Protein AF-A0A496QY24-F1 (afdb_monomer_lite)

Foldseek 3Di:
DDPLDLVVVLVVLVCVLPDPDDDDPVVVVVVVVVVLVDQLPPDCVQFPADPVRGTDDDGDDDPVADDDDDDDCVPVSCPVSVQQQDDDPRDGPSVSRD

Radius of gyration: 15.89 Å; chains: 1; bounding box: 33×39×33 Å

Sequence (98 aa):
MFSGNPEEIRSVFRRLHKSESLPDFADLNRILDAVNETLSNENPLIRPRDSSKAPGGLLLLNPNITTVLVPDLHARTGYITSLIDLEISGKPVLERLA

pLDDT: mean 87.47, std 8.69, range [43.44, 96.56]

Secondary structure (DSSP, 8-state):
---S-HHHHHHHHHHHHT--SPPPHHHHHHHHHHHHHHHHTS-TTTS-B-TTS-B-S-----TTS--------TT-HHHHHHHHH-EETTEEHHHH--

Structure (mmCIF, N/CA/C/O backbone):
data_AF-A0A496QY24-F1
#
_entry.id   AF-A0A496QY24-F1
#
loop_
_atom_site.group_PDB
_atom_site.id
_atom_site.type_symbol
_atom_site.label_atom_id
_atom_site.label_alt_id
_atom_site.label_comp_id
_atom_site.label_asym_id
_atom_site.label_entity_id
_atom_site.label_seq_id
_atom_site.pdbx_PDB_ins_code
_atom_site.Cartn_x
_atom_site.Cartn_y
_atom_site.Cartn_z
_atom_site.occupancy
_atom_site.B_iso_or_equiv
_atom_site.auth_seq_id
_atom_site.auth_comp_id
_atom_site.auth_asym_id
_atom_site.auth_atom_id
_atom_site.pdbx_PDB_model_num
ATOM 1 N N . MET A 1 1 ? 14.500 2.363 7.068 1.00 43.44 1 MET A N 1
ATOM 2 C CA . MET A 1 1 ? 13.613 1.375 7.714 1.00 43.44 1 MET A CA 1
ATOM 3 C C . MET A 1 1 ? 12.754 2.180 8.672 1.00 43.44 1 MET A C 1
ATOM 5 O O . MET A 1 1 ? 13.328 2.798 9.556 1.00 43.44 1 MET A O 1
ATOM 9 N N . PHE A 1 2 ? 11.454 2.328 8.402 1.00 49.31 2 PHE A N 1
ATOM 10 C CA . PHE A 1 2 ? 10.575 3.154 9.239 1.00 49.31 2 PHE A CA 1
ATOM 11 C C . PHE A 1 2 ? 10.531 2.582 10.652 1.00 49.31 2 PHE A C 1
ATOM 13 O O . PHE A 1 2 ? 10.362 1.376 10.817 1.00 49.31 2 PHE A O 1
ATOM 20 N N . SER A 1 3 ? 10.673 3.439 11.660 1.00 52.53 3 SER A N 1
ATOM 21 C CA . SER A 1 3 ? 10.693 3.024 13.068 1.00 52.53 3 SER A CA 1
ATOM 22 C C . SER A 1 3 ? 9.322 2.579 13.603 1.00 52.53 3 SER A C 1
ATOM 24 O O . SER A 1 3 ? 9.198 2.241 14.775 1.00 52.53 3 SER A O 1
ATOM 26 N N . GLY A 1 4 ? 8.279 2.615 12.764 1.00 63.91 4 GLY A N 1
ATOM 27 C CA . GLY A 1 4 ? 6.886 2.455 13.183 1.00 63.91 4 GLY A CA 1
ATOM 28 C C . GLY A 1 4 ? 6.334 3.672 13.932 1.00 63.91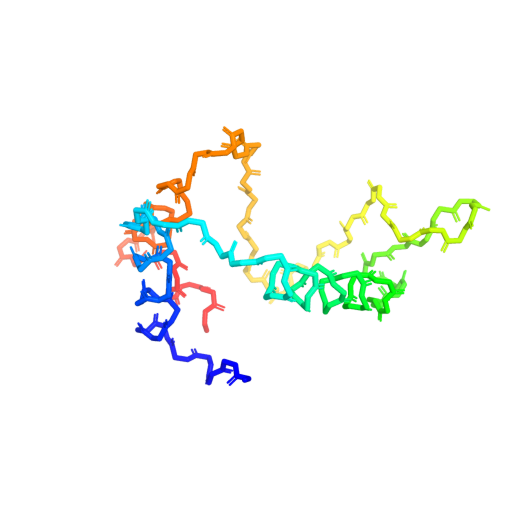 4 GLY A C 1
ATOM 29 O O . GLY A 1 4 ? 5.182 3.646 14.345 1.00 63.91 4 GLY A O 1
ATOM 30 N N . ASN A 1 5 ? 7.117 4.747 14.098 1.00 81.94 5 ASN A N 1
ATOM 31 C CA . ASN A 1 5 ? 6.669 5.965 14.765 1.00 81.94 5 ASN A CA 1
ATOM 32 C C . ASN A 1 5 ? 5.624 6.709 13.902 1.00 81.94 5 ASN A C 1
ATOM 34 O O . ASN A 1 5 ? 5.960 7.152 12.796 1.00 81.94 5 ASN A O 1
ATOM 38 N N . PRO A 1 6 ? 4.386 6.909 14.397 1.00 82.62 6 PRO A N 1
ATOM 39 C CA . PRO A 1 6 ? 3.337 7.628 13.675 1.00 82.62 6 PRO A CA 1
ATOM 40 C C . PRO A 1 6 ? 3.758 9.020 13.185 1.00 82.62 6 PRO A C 1
ATOM 42 O O . PRO A 1 6 ? 3.420 9.411 12.069 1.00 82.62 6 PRO A O 1
ATOM 45 N N . GLU A 1 7 ? 4.555 9.756 13.960 1.00 87.00 7 GLU A N 1
ATOM 46 C CA . GLU A 1 7 ? 4.986 11.107 13.581 1.00 87.00 7 GLU A CA 1
ATOM 47 C C . GLU A 1 7 ? 5.994 11.106 12.427 1.00 87.00 7 GLU A C 1
ATOM 49 O O . GLU A 1 7 ? 5.970 11.995 11.571 1.00 87.00 7 GLU A O 1
ATOM 54 N N . GLU A 1 8 ? 6.836 10.073 12.338 1.00 88.75 8 GLU A N 1
ATOM 55 C CA . GLU A 1 8 ? 7.743 9.889 11.201 1.00 88.75 8 GLU A CA 1
ATOM 56 C C . GLU A 1 8 ? 6.937 9.657 9.913 1.00 88.75 8 GLU A C 1
ATOM 58 O O . GLU A 1 8 ? 7.189 10.293 8.886 1.00 88.75 8 GLU A O 1
ATOM 63 N N . ILE A 1 9 ? 5.902 8.813 9.991 1.00 86.69 9 ILE A N 1
ATOM 64 C CA . ILE A 1 9 ? 5.004 8.514 8.869 1.00 86.69 9 ILE A CA 1
ATOM 65 C C . ILE A 1 9 ? 4.245 9.774 8.428 1.00 86.69 9 ILE A C 1
ATOM 67 O O . ILE A 1 9 ? 4.239 10.101 7.235 1.00 86.69 9 ILE A O 1
ATOM 71 N N . ARG A 1 10 ? 3.654 10.526 9.371 1.00 89.44 10 ARG A N 1
ATOM 72 C CA . ARG A 1 10 ? 2.961 11.795 9.070 1.00 89.44 10 ARG A CA 1
ATOM 73 C C . ARG A 1 10 ? 3.892 12.790 8.381 1.00 89.44 10 ARG A C 1
ATOM 75 O O . ARG A 1 10 ? 3.510 13.400 7.380 1.00 89.44 10 ARG A O 1
ATOM 82 N N . SER A 1 11 ? 5.113 12.946 8.896 1.00 89.62 11 SER A N 1
ATOM 83 C CA . SER A 1 11 ? 6.118 13.852 8.332 1.00 89.62 11 SER A CA 1
ATOM 84 C C . SER A 1 11 ? 6.447 13.502 6.877 1.00 89.62 11 SER A C 1
ATOM 86 O O . SER A 1 11 ? 6.471 14.383 6.012 1.00 89.62 11 SER A O 1
ATOM 88 N N . VAL A 1 12 ? 6.610 12.210 6.569 1.00 88.38 12 VAL A N 1
ATOM 89 C CA . VAL A 1 12 ? 6.894 11.756 5.203 1.00 88.38 12 VAL A CA 1
ATOM 90 C C . VAL A 1 12 ? 5.749 12.065 4.242 1.00 88.38 12 VAL A C 1
ATOM 92 O O . VAL A 1 12 ? 6.004 12.677 3.203 1.00 88.38 12 VAL A O 1
ATOM 95 N N . PHE A 1 13 ? 4.502 11.720 4.573 1.00 87.88 13 PHE A N 1
ATOM 96 C CA . PHE A 1 13 ? 3.370 11.986 3.675 1.00 87.88 13 PHE A CA 1
ATOM 97 C C . PHE A 1 13 ? 3.131 13.481 3.455 1.00 87.88 13 PHE A C 1
ATOM 99 O O . PHE A 1 13 ? 2.917 13.911 2.319 1.00 87.88 13 PHE A O 1
ATOM 106 N N . ARG A 1 14 ? 3.267 14.300 4.506 1.00 88.38 14 ARG A N 1
ATOM 107 C CA . ARG A 1 14 ? 3.161 15.762 4.388 1.00 88.38 14 ARG A CA 1
ATOM 108 C C . ARG A 1 14 ? 4.251 16.344 3.493 1.00 88.38 14 ARG A C 1
ATOM 110 O O . ARG A 1 14 ? 3.954 17.214 2.677 1.00 88.38 14 ARG A O 1
ATOM 117 N N . ARG A 1 15 ? 5.492 15.864 3.617 1.00 88.44 15 ARG A N 1
ATOM 118 C CA . ARG A 1 15 ? 6.605 16.289 2.758 1.00 88.44 15 ARG A CA 1
ATOM 119 C C . ARG A 1 15 ? 6.363 15.914 1.297 1.00 88.44 15 ARG A C 1
ATOM 121 O O . ARG A 1 15 ? 6.533 16.763 0.434 1.00 88.44 15 ARG A O 1
ATOM 128 N N . LEU A 1 16 ? 5.941 14.678 1.025 1.00 85.50 16 LEU A N 1
ATOM 129 C CA . LEU A 1 16 ? 5.676 14.205 -0.339 1.00 85.50 16 LEU A CA 1
ATOM 130 C C . LEU A 1 16 ? 4.509 14.951 -0.994 1.00 85.50 16 LEU A C 1
ATOM 132 O O . LEU A 1 16 ? 4.598 15.311 -2.162 1.00 85.50 16 LEU A O 1
ATOM 136 N N . HIS A 1 17 ? 3.441 15.234 -0.244 1.00 87.19 17 HIS A N 1
ATOM 137 C CA . HIS A 1 17 ? 2.306 16.002 -0.756 1.00 87.19 17 HIS A CA 1
ATOM 138 C C . HIS A 1 17 ? 2.676 17.454 -1.103 1.00 87.19 17 HIS A C 1
ATOM 140 O O . HIS A 1 17 ? 2.149 17.999 -2.068 1.00 87.19 17 HIS A O 1
ATOM 146 N N . LYS A 1 18 ? 3.586 18.066 -0.335 1.00 87.38 18 LYS A N 1
ATOM 147 C CA . LYS A 1 18 ? 4.069 19.439 -0.557 1.00 87.38 18 LYS A CA 1
ATOM 148 C C . LYS A 1 18 ? 5.246 19.539 -1.532 1.00 87.38 18 LYS A C 1
ATOM 150 O O . LYS A 1 18 ? 5.721 20.644 -1.762 1.00 87.38 18 LYS A O 1
ATOM 155 N N . SER A 1 19 ? 5.763 18.421 -2.043 1.00 82.50 19 SER A N 1
ATOM 156 C CA . SER A 1 19 ? 6.948 18.443 -2.901 1.00 82.50 19 SER A CA 1
ATOM 157 C C . SER A 1 19 ? 6.646 19.185 -4.200 1.00 82.50 19 SER A C 1
ATOM 159 O O . SER A 1 19 ? 5.789 18.763 -4.971 1.00 82.50 19 SER A O 1
ATOM 161 N N . GLU A 1 20 ? 7.366 20.278 -4.445 1.00 80.56 20 GLU A N 1
ATOM 162 C CA . GLU A 1 20 ? 7.257 21.062 -5.684 1.00 80.56 20 GLU A CA 1
ATOM 163 C C . GLU A 1 20 ? 8.175 20.531 -6.792 1.00 80.56 20 GLU A C 1
ATOM 165 O O . GLU A 1 20 ? 8.004 20.867 -7.962 1.00 80.56 20 GLU A O 1
ATOM 170 N N . SER A 1 21 ? 9.143 19.683 -6.437 1.00 84.25 21 SER A N 1
ATOM 171 C CA . SER A 1 21 ? 10.054 19.041 -7.377 1.00 84.25 21 SER A CA 1
ATOM 172 C C . SER A 1 21 ? 9.777 17.547 -7.494 1.00 84.25 21 SER A C 1
ATOM 174 O O . SER A 1 21 ? 9.417 16.865 -6.527 1.00 84.25 21 SER A O 1
ATOM 176 N N . LEU A 1 22 ? 9.966 17.042 -8.712 1.00 82.69 22 LEU A N 1
ATOM 177 C CA . LEU A 1 22 ? 10.021 15.613 -8.980 1.00 82.69 22 LEU A CA 1
ATOM 178 C C . LEU A 1 22 ? 11.379 15.060 -8.520 1.00 82.69 22 LEU A C 1
ATOM 180 O O . LEU A 1 22 ? 12.381 15.778 -8.613 1.00 82.69 22 LEU A O 1
ATOM 184 N N . PRO A 1 23 ? 11.435 13.803 -8.044 1.00 85.88 23 PRO A N 1
ATOM 185 C CA . PRO A 1 23 ? 12.708 13.118 -7.860 1.00 85.88 23 PRO A CA 1
ATOM 186 C C . PRO A 1 23 ? 13.446 13.031 -9.199 1.00 85.88 23 PRO A C 1
ATOM 188 O O . PRO A 1 23 ? 12.819 12.981 -10.263 1.00 85.88 23 PRO A O 1
ATOM 191 N N . ASP A 1 24 ? 14.776 12.997 -9.151 1.00 93.25 24 ASP A N 1
ATOM 192 C CA . ASP A 1 24 ? 15.547 12.720 -10.355 1.00 93.25 24 ASP A CA 1
ATOM 193 C C . ASP A 1 24 ? 15.336 11.270 -10.826 1.00 93.25 24 ASP A C 1
ATOM 195 O O . ASP A 1 24 ? 14.745 10.428 -10.142 1.00 93.25 24 ASP A O 1
ATOM 199 N N . PHE A 1 25 ? 15.799 10.980 -12.039 1.00 95.25 25 PHE A N 1
ATOM 200 C CA . PHE A 1 25 ? 15.603 9.672 -12.653 1.00 95.25 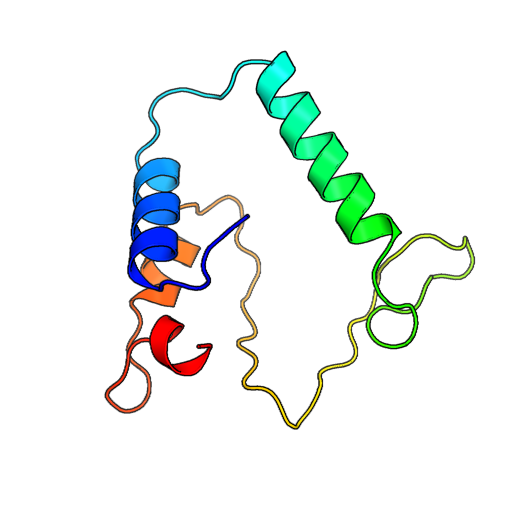25 PHE A CA 1
ATOM 201 C C . PHE A 1 25 ? 16.278 8.534 -11.873 1.00 95.25 25 PHE A C 1
ATOM 203 O O . PHE A 1 25 ? 15.736 7.431 -11.808 1.00 95.25 25 PHE A O 1
ATOM 210 N N . ALA A 1 26 ? 17.444 8.787 -11.276 1.00 96.06 26 ALA A N 1
ATOM 211 C CA . ALA A 1 26 ? 18.171 7.774 -10.522 1.00 96.06 26 ALA A CA 1
ATOM 212 C C . ALA A 1 26 ? 17.440 7.443 -9.215 1.00 96.06 26 ALA A C 1
ATOM 214 O O . ALA A 1 26 ? 17.265 6.270 -8.883 1.00 96.06 26 ALA A O 1
ATOM 215 N N . ASP A 1 27 ? 16.946 8.463 -8.514 1.00 91.88 27 ASP A N 1
ATOM 216 C CA . ASP A 1 27 ? 16.133 8.302 -7.316 1.00 91.88 27 ASP A CA 1
ATOM 217 C C . ASP A 1 27 ? 14.80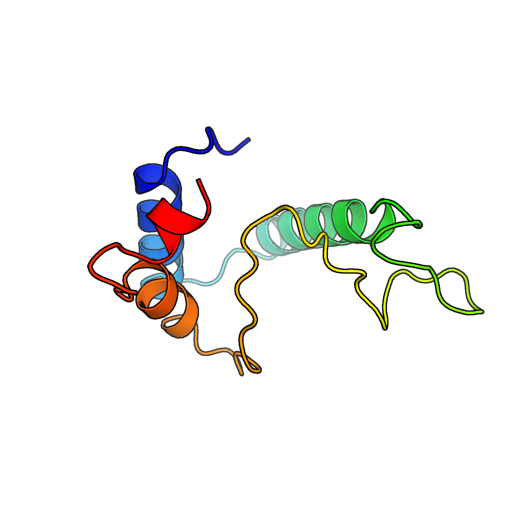1 7.618 -7.610 1.00 91.88 27 ASP A C 1
ATOM 219 O O . ASP A 1 27 ? 14.400 6.715 -6.870 1.00 91.88 27 ASP A O 1
ATOM 223 N N . LEU A 1 28 ? 14.130 8.001 -8.698 1.00 92.31 28 LEU A N 1
ATOM 224 C CA . LEU A 1 28 ? 12.878 7.372 -9.104 1.00 92.31 28 LEU A CA 1
ATOM 225 C C . LEU A 1 28 ? 13.076 5.885 -9.417 1.00 92.31 28 LEU A C 1
ATOM 227 O O . LEU A 1 28 ? 12.307 5.064 -8.917 1.00 92.31 28 LEU A O 1
ATOM 231 N N . ASN A 1 29 ? 14.115 5.530 -10.178 1.00 96.50 29 ASN A N 1
ATOM 232 C CA . ASN A 1 29 ? 14.428 4.128 -10.469 1.00 96.50 29 ASN A CA 1
ATOM 233 C C . ASN A 1 29 ? 14.744 3.348 -9.201 1.00 96.50 29 ASN A C 1
ATOM 235 O O . ASN A 1 29 ? 14.188 2.278 -8.991 1.00 96.50 29 ASN A O 1
ATOM 239 N N . ARG A 1 30 ? 15.557 3.912 -8.304 1.00 95.81 30 ARG A N 1
ATOM 240 C CA . ARG A 1 30 ? 15.880 3.267 -7.029 1.00 95.81 30 ARG A CA 1
ATOM 241 C C . ARG A 1 30 ? 14.626 2.989 -6.193 1.00 95.81 30 ARG A C 1
ATOM 243 O O . ARG A 1 30 ? 14.530 1.937 -5.565 1.00 95.81 30 ARG A O 1
ATOM 250 N N . ILE A 1 31 ? 13.673 3.923 -6.158 1.00 92.38 31 ILE A N 1
ATOM 251 C CA . ILE A 1 31 ? 12.390 3.732 -5.466 1.00 92.38 31 ILE A CA 1
ATOM 252 C C . ILE A 1 31 ? 11.562 2.649 -6.166 1.00 92.38 31 ILE A C 1
ATOM 254 O O . ILE A 1 31 ? 11.017 1.774 -5.494 1.00 92.38 31 ILE A O 1
ATOM 258 N N . LEU A 1 32 ? 11.478 2.693 -7.496 1.00 95.00 32 LEU A N 1
ATOM 259 C CA . LEU A 1 32 ? 10.711 1.737 -8.288 1.00 95.00 32 LEU A CA 1
ATOM 260 C C . LEU A 1 32 ? 11.249 0.308 -8.141 1.00 95.00 32 LEU A C 1
ATOM 262 O O . LEU A 1 32 ? 10.463 -0.614 -7.935 1.00 95.00 32 LEU A O 1
ATOM 266 N N . ASP A 1 33 ? 12.568 0.131 -8.176 1.00 96.56 33 ASP A N 1
ATOM 267 C CA . ASP A 1 33 ? 13.226 -1.162 -7.992 1.00 96.56 33 ASP A CA 1
ATOM 268 C C . ASP A 1 33 ? 12.922 -1.742 -6.610 1.00 96.56 33 ASP A C 1
ATOM 270 O O . ASP A 1 33 ? 12.504 -2.894 -6.506 1.00 96.56 33 ASP A O 1
ATOM 274 N N . ALA A 1 34 ? 13.020 -0.927 -5.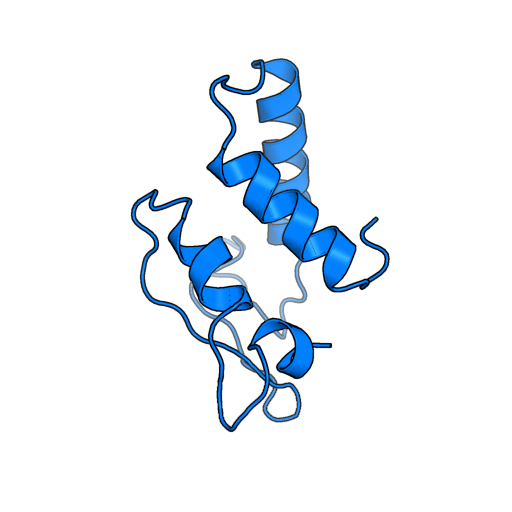554 1.00 95.69 34 ALA A N 1
ATOM 275 C CA . ALA A 1 34 ? 12.694 -1.356 -4.195 1.00 95.69 34 ALA A CA 1
ATOM 276 C C . ALA A 1 34 ? 11.213 -1.753 -4.040 1.00 95.69 34 ALA A C 1
ATOM 278 O O . ALA A 1 34 ? 10.889 -2.728 -3.354 1.00 95.69 34 ALA A O 1
ATOM 279 N N . VAL A 1 35 ? 10.298 -1.018 -4.684 1.00 93.19 35 VAL A N 1
ATOM 280 C CA . VAL A 1 35 ? 8.867 -1.360 -4.706 1.00 93.19 35 VAL A CA 1
ATOM 281 C C . VAL A 1 35 ? 8.647 -2.679 -5.444 1.00 93.19 35 VAL A C 1
ATOM 283 O O . VAL A 1 35 ? 7.981 -3.566 -4.913 1.00 93.19 35 VAL A O 1
ATOM 286 N N . ASN A 1 36 ? 9.230 -2.841 -6.632 1.00 93.31 36 ASN A N 1
ATOM 287 C CA . ASN A 1 36 ? 9.103 -4.062 -7.424 1.00 93.31 36 ASN A CA 1
ATOM 288 C C . ASN A 1 36 ? 9.666 -5.277 -6.688 1.00 93.31 36 ASN A C 1
ATOM 290 O O . ASN A 1 36 ? 9.017 -6.321 -6.662 1.00 93.31 36 ASN A O 1
ATOM 294 N N . GLU A 1 37 ? 10.833 -5.144 -6.058 1.00 94.69 37 GLU A N 1
ATOM 295 C C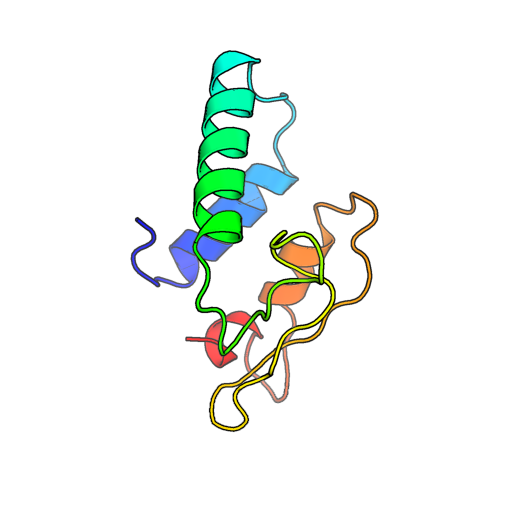A . GLU A 1 37 ? 11.440 -6.195 -5.244 1.00 94.69 37 GLU A CA 1
ATOM 296 C C . GLU A 1 37 ? 10.525 -6.586 -4.080 1.00 94.69 37 GLU A C 1
ATOM 298 O O . GLU A 1 37 ? 10.261 -7.773 -3.878 1.00 94.69 37 GLU A O 1
ATOM 303 N N . THR A 1 38 ? 9.980 -5.602 -3.360 1.00 91.94 38 THR A N 1
ATOM 304 C CA . THR A 1 38 ? 9.070 -5.848 -2.234 1.00 91.94 38 THR A CA 1
ATOM 305 C C . THR A 1 38 ? 7.811 -6.582 -2.698 1.00 91.94 38 THR A C 1
ATOM 307 O O . THR A 1 38 ? 7.510 -7.662 -2.192 1.00 91.94 38 THR A O 1
ATOM 310 N N . LEU A 1 39 ? 7.102 -6.049 -3.700 1.00 89.06 39 LEU A N 1
ATOM 311 C CA . LEU A 1 39 ? 5.843 -6.625 -4.193 1.00 89.06 39 LEU A CA 1
ATOM 312 C C . LEU A 1 39 ? 6.039 -7.998 -4.857 1.00 89.06 39 LEU A C 1
ATOM 314 O O . LEU A 1 39 ? 5.142 -8.838 -4.819 1.00 89.06 39 LEU A O 1
ATOM 318 N N . SER A 1 40 ? 7.210 -8.255 -5.447 1.00 90.44 40 SER A N 1
ATOM 319 C CA . SER A 1 40 ? 7.537 -9.543 -6.078 1.00 90.44 40 SER A CA 1
ATOM 320 C C . SER A 1 40 ? 7.810 -10.662 -5.078 1.00 90.44 40 SER A C 1
ATOM 322 O O . SER A 1 40 ? 7.694 -11.839 -5.440 1.00 90.44 40 SER A O 1
ATOM 324 N N . ASN A 1 41 ? 8.149 -10.307 -3.838 1.00 91.31 41 ASN A N 1
ATOM 325 C CA . ASN A 1 41 ? 8.562 -11.231 -2.786 1.00 91.31 41 ASN A CA 1
ATOM 326 C C . ASN A 1 41 ? 7.586 -11.283 -1.598 1.00 91.31 41 ASN A C 1
ATOM 328 O O . ASN A 1 41 ? 7.920 -11.839 -0.552 1.00 91.31 41 ASN A O 1
ATOM 332 N N . GLU A 1 42 ? 6.370 -10.749 -1.745 1.00 90.81 42 GLU A N 1
ATOM 333 C CA . GLU A 1 42 ? 5.330 -10.880 -0.723 1.00 90.81 42 GLU A CA 1
ATOM 334 C C . GLU A 1 42 ? 4.943 -12.344 -0.469 1.00 90.81 42 GLU A C 1
ATOM 336 O O . GLU A 1 42 ? 5.068 -13.220 -1.331 1.00 90.81 42 GLU A O 1
ATOM 341 N N . ASN A 1 43 ? 4.446 -12.612 0.742 1.00 90.88 43 ASN A N 1
ATOM 342 C CA . ASN A 1 43 ? 4.027 -13.948 1.144 1.00 90.88 43 ASN A CA 1
ATOM 343 C C . ASN A 1 43 ? 2.890 -14.452 0.226 1.00 90.88 43 ASN A C 1
ATOM 345 O O . ASN A 1 43 ? 1.802 -13.866 0.248 1.00 90.88 43 ASN A O 1
ATOM 349 N N . PRO A 1 44 ? 3.078 -15.565 -0.510 1.00 90.81 44 PRO A N 1
ATOM 350 C CA . PRO A 1 44 ? 2.077 -16.074 -1.446 1.00 90.81 44 PRO A CA 1
ATOM 351 C C . PRO A 1 44 ? 0.792 -16.577 -0.768 1.00 90.81 44 PRO A C 1
ATOM 353 O O . PRO A 1 44 ? -0.214 -16.755 -1.446 1.00 90.81 44 PRO A O 1
ATOM 356 N N . LEU A 1 45 ? 0.795 -16.795 0.553 1.00 90.50 45 LEU A N 1
ATOM 357 C CA . LEU A 1 45 ? -0.419 -17.107 1.316 1.00 90.50 45 LEU A CA 1
ATOM 358 C C . LEU A 1 45 ? -1.300 -15.872 1.555 1.00 90.50 45 LEU A C 1
ATOM 360 O O . LEU A 1 45 ? -2.504 -16.012 1.740 1.00 90.50 45 LEU A O 1
ATOM 364 N N . ILE A 1 46 ? -0.704 -14.675 1.564 1.00 90.88 46 ILE A N 1
ATOM 365 C CA . ILE A 1 46 ? -1.408 -13.398 1.751 1.00 90.88 46 ILE A CA 1
ATOM 366 C C . ILE A 1 46 ? -1.745 -12.791 0.389 1.00 90.88 46 ILE A C 1
ATOM 368 O O . ILE A 1 46 ? -2.871 -12.358 0.162 1.00 90.88 46 ILE A O 1
ATOM 372 N N . ARG A 1 47 ? -0.784 -12.789 -0.539 1.00 91.38 47 ARG A N 1
ATOM 373 C CA . ARG A 1 47 ? -0.945 -12.279 -1.901 1.00 91.38 47 ARG A CA 1
ATOM 374 C C . ARG A 1 47 ? -0.619 -13.391 -2.902 1.00 91.38 47 ARG A C 1
ATOM 376 O O . ARG A 1 47 ? 0.534 -13.512 -3.323 1.00 91.38 47 ARG A O 1
ATOM 383 N N . PRO A 1 48 ? -1.594 -14.249 -3.243 1.00 91.38 48 PRO A N 1
ATOM 384 C CA . PRO A 1 48 ? -1.360 -15.360 -4.151 1.00 91.38 48 PRO A CA 1
ATOM 385 C C . PRO A 1 48 ? -0.888 -14.868 -5.519 1.00 91.38 48 PRO A C 1
ATOM 387 O O . PRO A 1 48 ? -1.235 -13.776 -5.975 1.00 91.38 48 PRO A O 1
ATOM 390 N N . ARG A 1 49 ? -0.064 -15.694 -6.163 1.00 91.12 49 ARG A N 1
ATOM 391 C CA . ARG A 1 49 ? 0.414 -15.446 -7.523 1.00 91.12 49 ARG A CA 1
ATOM 392 C C . ARG A 1 49 ? -0.652 -15.852 -8.533 1.00 91.12 49 ARG A C 1
ATOM 394 O O . ARG A 1 49 ? -1.405 -16.797 -8.294 1.00 91.12 49 ARG A O 1
ATOM 401 N N . ASP A 1 50 ? -0.673 -15.168 -9.667 1.00 88.56 50 ASP A N 1
ATOM 402 C CA . ASP A 1 50 ? -1.517 -15.550 -10.794 1.00 88.56 50 ASP A CA 1
ATOM 403 C C . ASP A 1 50 ? -0.980 -16.799 -11.526 1.00 88.56 50 ASP A C 1
ATOM 405 O O . ASP A 1 50 ? 0.046 -17.390 -11.166 1.00 88.56 50 ASP A O 1
ATOM 409 N N . SER A 1 51 ? -1.672 -17.202 -12.595 1.00 88.69 51 SER A N 1
ATOM 410 C CA . SER A 1 51 ? -1.279 -18.336 -13.441 1.00 88.69 51 SER A CA 1
ATOM 411 C C . SER A 1 51 ? 0.082 -18.158 -14.130 1.00 88.69 51 SER A C 1
ATOM 413 O O . SER A 1 51 ? 0.706 -19.150 -14.504 1.00 88.69 51 SER A O 1
ATOM 415 N N . SER A 1 52 ? 0.566 -16.922 -14.261 1.00 89.88 52 SER A N 1
ATOM 416 C CA . SER A 1 52 ? 1.868 -16.568 -14.838 1.00 89.88 52 SER A CA 1
ATOM 417 C C . SER A 1 52 ? 2.961 -16.397 -13.774 1.00 89.88 52 SER A C 1
ATOM 419 O O . SER A 1 52 ? 4.081 -16.006 -14.100 1.00 89.88 52 SER A O 1
ATOM 421 N N . LYS A 1 53 ? 2.669 -16.722 -12.505 1.00 86.12 53 LYS A N 1
ATOM 422 C CA . LYS A 1 53 ? 3.525 -16.514 -11.322 1.00 86.12 53 LYS A CA 1
ATOM 423 C C . LYS A 1 53 ? 3.786 -15.043 -10.974 1.00 86.12 53 LYS A C 1
ATOM 425 O O . LYS A 1 53 ? 4.618 -14.774 -10.096 1.00 86.12 53 LYS A O 1
ATOM 430 N N . ALA A 1 54 ? 3.084 -14.102 -11.598 1.00 84.81 54 ALA A N 1
ATOM 431 C CA . ALA A 1 54 ? 3.176 -12.697 -11.240 1.00 84.81 54 ALA A CA 1
ATOM 432 C C . ALA A 1 54 ? 2.449 -12.449 -9.903 1.00 84.81 54 ALA A C 1
ATOM 434 O O . ALA A 1 54 ? 1.441 -13.102 -9.612 1.00 84.81 54 ALA A O 1
ATOM 435 N N . PRO A 1 55 ? 2.960 -11.551 -9.045 1.00 81.00 55 PRO A N 1
ATOM 436 C CA . PRO A 1 55 ? 2.246 -11.149 -7.838 1.00 81.00 55 PRO A CA 1
ATOM 437 C C . PRO A 1 55 ? 0.983 -10.355 -8.208 1.00 81.00 55 PRO A C 1
ATOM 439 O O . PRO A 1 55 ? 1.060 -9.397 -8.976 1.00 81.00 55 PRO A O 1
ATOM 442 N N . GLY A 1 56 ? -0.168 -10.679 -7.608 1.00 72.12 56 GLY A N 1
ATOM 443 C CA . GLY A 1 56 ? -1.314 -9.765 -7.590 1.00 72.12 56 GLY A CA 1
ATOM 444 C C . GLY A 1 56 ? -2.668 -10.338 -8.003 1.00 72.12 56 GLY A C 1
ATOM 445 O O . GLY A 1 56 ? -2.843 -11.527 -8.232 1.00 72.12 56 GLY A O 1
ATOM 446 N N . GLY A 1 57 ? -3.655 -9.439 -8.022 1.00 78.94 57 GLY A N 1
ATOM 447 C CA . GLY A 1 57 ? -5.066 -9.714 -8.307 1.00 78.94 57 GLY A CA 1
ATOM 448 C C . GLY A 1 57 ? -5.933 -9.885 -7.057 1.00 78.94 57 GLY A C 1
ATOM 449 O O . GLY A 1 57 ? -7.083 -9.459 -7.061 1.00 78.94 57 GLY A O 1
ATOM 450 N N . LEU A 1 58 ? -5.381 -10.447 -5.977 1.00 88.38 58 LEU A N 1
ATOM 451 C CA . LEU A 1 58 ? -6.089 -10.686 -4.717 1.00 88.38 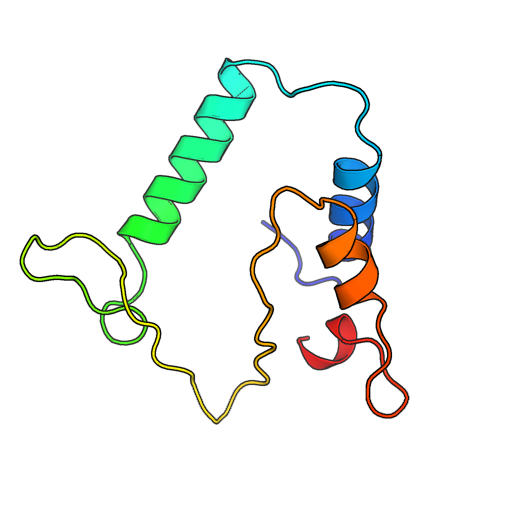58 LEU A CA 1
ATOM 452 C C . LEU A 1 58 ? -5.177 -10.451 -3.507 1.00 88.38 58 LEU A C 1
ATOM 454 O O . LEU A 1 58 ? -3.972 -10.689 -3.576 1.00 88.38 58 LEU A O 1
ATOM 458 N N . LEU A 1 59 ? -5.771 -10.020 -2.393 1.00 90.38 59 LEU A N 1
ATOM 459 C CA . LEU A 1 59 ? -5.120 -9.904 -1.089 1.00 90.38 59 LEU A CA 1
ATOM 460 C C . LEU A 1 59 ? -6.020 -10.553 -0.032 1.00 90.38 59 LEU A C 1
ATOM 462 O O . LEU A 1 59 ? -7.169 -10.146 0.143 1.00 90.38 59 LEU A O 1
ATOM 466 N N . LEU A 1 60 ? -5.507 -11.563 0.664 1.00 92.25 60 LEU A N 1
ATOM 467 C CA . LEU A 1 60 ? -6.194 -12.192 1.781 1.00 92.25 60 LEU A CA 1
ATOM 468 C C . LEU A 1 60 ? -6.010 -11.332 3.034 1.00 92.25 60 LEU A C 1
ATOM 470 O O . LEU A 1 60 ? -4.902 -11.205 3.556 1.00 92.25 60 LEU A O 1
ATOM 474 N N . LEU A 1 61 ? -7.101 -10.745 3.524 1.00 92.50 61 LEU A N 1
ATOM 475 C CA . LEU A 1 61 ? -7.067 -9.906 4.719 1.00 92.50 61 LEU A CA 1
ATOM 476 C C . LEU A 1 61 ? -6.976 -10.767 5.982 1.00 92.50 61 LEU A C 1
ATOM 478 O O . LEU A 1 61 ? -7.751 -11.706 6.162 1.00 92.50 61 LEU A O 1
ATOM 482 N N . ASN A 1 62 ? -6.049 -10.419 6.876 1.00 89.75 62 ASN A N 1
ATOM 483 C CA . ASN A 1 62 ? -5.965 -11.040 8.192 1.00 89.75 62 ASN A CA 1
ATOM 484 C C . ASN A 1 62 ? -7.060 -10.448 9.100 1.00 89.75 62 ASN A C 1
ATOM 486 O O . ASN A 1 62 ? -6.973 -9.266 9.433 1.00 89.75 62 ASN A O 1
ATOM 490 N N . PRO A 1 63 ? -8.054 -11.235 9.552 1.00 90.50 63 PRO A N 1
ATOM 491 C CA . PRO A 1 63 ? -9.154 -10.719 10.370 1.00 90.50 63 PRO A CA 1
ATOM 492 C C . PRO A 1 63 ? -8.710 -10.252 11.764 1.00 90.50 63 PRO A C 1
ATOM 494 O O . PRO A 1 63 ? -9.470 -9.577 12.451 1.00 90.50 63 PRO A O 1
ATOM 497 N N . ASN A 1 64 ? -7.491 -10.600 12.185 1.00 90.69 64 ASN A N 1
ATOM 498 C CA . ASN A 1 64 ? -6.941 -10.233 13.488 1.00 90.69 64 ASN A CA 1
ATOM 499 C C . ASN A 1 64 ? -6.146 -8.918 13.464 1.00 90.69 64 ASN A C 1
ATOM 501 O O . ASN A 1 64 ? -5.609 -8.524 14.496 1.00 90.69 64 ASN A O 1
ATOM 505 N N . ILE A 1 65 ? -6.027 -8.258 12.305 1.00 86.94 65 ILE A N 1
ATOM 506 C CA . ILE A 1 65 ? -5.297 -6.995 12.157 1.00 86.94 65 ILE A CA 1
ATOM 507 C C . ILE A 1 65 ? -6.249 -5.942 11.591 1.00 86.94 65 ILE A C 1
ATOM 509 O O . ILE A 1 65 ? -6.914 -6.166 10.576 1.00 86.94 65 ILE A O 1
ATOM 513 N N . THR A 1 66 ? -6.296 -4.772 12.231 1.00 87.00 66 THR A N 1
ATOM 514 C CA . THR A 1 66 ? -7.050 -3.623 11.720 1.00 87.00 66 THR A CA 1
ATOM 515 C C . THR A 1 66 ? -6.579 -3.292 10.309 1.00 87.00 66 THR A C 1
ATOM 517 O O . THR A 1 66 ? -5.408 -2.999 10.087 1.00 87.00 66 THR A O 1
ATOM 520 N N . THR A 1 67 ? -7.504 -3.319 9.354 1.00 89.56 67 THR A N 1
ATOM 521 C CA . THR A 1 67 ? -7.221 -3.027 7.948 1.00 89.56 67 THR A CA 1
ATOM 522 C C . THR A 1 67 ? -8.109 -1.882 7.482 1.00 89.56 67 THR A C 1
ATOM 524 O O . THR A 1 67 ? -9.319 -1.903 7.701 1.00 89.56 67 THR A O 1
ATOM 527 N N . VAL A 1 68 ? -7.515 -0.894 6.811 1.00 88.69 68 VAL A N 1
ATOM 528 C CA . VAL A 1 68 ? -8.242 0.207 6.170 1.00 88.69 68 VAL A CA 1
ATOM 529 C C . VAL A 1 68 ? -8.244 -0.026 4.665 1.00 88.69 68 VAL A C 1
ATOM 531 O O . VAL A 1 68 ? -7.188 -0.073 4.040 1.00 88.69 68 VAL A O 1
ATOM 534 N N . LEU A 1 69 ? -9.436 -0.176 4.088 1.00 90.00 69 LEU A N 1
ATOM 535 C CA . LEU A 1 69 ? -9.627 -0.262 2.642 1.00 90.00 69 LEU A CA 1
ATOM 536 C C . LEU A 1 69 ? -9.901 1.135 2.088 1.00 90.00 69 LEU A C 1
ATOM 538 O O . LEU A 1 69 ? -10.765 1.849 2.598 1.00 90.00 69 LEU A O 1
ATOM 542 N N . VAL A 1 70 ? -9.167 1.512 1.045 1.00 89.69 70 VAL A N 1
ATOM 543 C CA . VAL A 1 70 ? -9.260 2.833 0.416 1.00 89.69 70 VAL A CA 1
ATOM 544 C C . VAL A 1 70 ? -9.648 2.690 -1.058 1.00 89.69 70 VAL A C 1
ATOM 546 O O . VAL A 1 70 ? -9.242 1.716 -1.693 1.00 89.69 70 VAL A O 1
ATOM 549 N N . PRO A 1 71 ? -10.434 3.626 -1.615 1.00 90.75 71 PRO A N 1
ATOM 550 C CA . PRO A 1 71 ? -10.703 3.696 -3.044 1.00 90.75 71 PRO A CA 1
ATOM 551 C C . PRO A 1 71 ? -9.453 4.114 -3.830 1.00 90.75 71 PRO A C 1
ATOM 553 O O . PRO A 1 71 ? -8.448 4.551 -3.263 1.00 90.75 71 PRO A O 1
ATOM 556 N N . ASP A 1 72 ? -9.560 4.051 -5.156 1.00 91.44 72 ASP A N 1
ATOM 557 C CA . ASP A 1 72 ? -8.520 4.519 -6.066 1.00 91.44 72 ASP A CA 1
ATOM 558 C C . ASP A 1 72 ? -8.086 5.961 -5.773 1.00 91.44 72 ASP A C 1
ATOM 560 O O . ASP A 1 72 ? -8.891 6.892 -5.655 1.00 91.44 72 ASP A O 1
ATOM 564 N N . LEU A 1 73 ? -6.766 6.150 -5.707 1.00 88.25 73 LEU A N 1
ATOM 565 C CA . LEU A 1 73 ? -6.166 7.437 -5.370 1.00 88.25 73 LEU A CA 1
ATOM 566 C C . LEU A 1 73 ? -6.209 8.434 -6.534 1.00 88.25 73 LEU A C 1
ATOM 568 O O . LEU A 1 73 ? -6.257 9.636 -6.287 1.00 88.25 73 LEU A O 1
ATOM 572 N N . HIS A 1 74 ? -6.156 7.972 -7.792 1.00 89.94 74 HIS A N 1
ATOM 573 C CA . HIS A 1 74 ? -6.075 8.820 -8.998 1.00 89.94 74 HIS A CA 1
ATOM 574 C C . HIS A 1 74 ? -5.061 9.978 -8.879 1.00 89.94 74 HIS A C 1
ATOM 576 O O . HIS A 1 74 ? -5.383 11.132 -9.152 1.00 89.94 74 HIS A O 1
ATOM 582 N N . ALA A 1 75 ? -3.843 9.678 -8.413 1.00 86.06 75 ALA A N 1
ATOM 583 C CA . ALA A 1 75 ? -2.770 10.653 -8.175 1.00 86.06 75 ALA A CA 1
ATOM 584 C C . ALA A 1 75 ? -3.105 11.792 -7.182 1.00 86.06 75 ALA A C 1
ATOM 586 O O . ALA A 1 75 ? -2.371 12.776 -7.090 1.00 86.06 75 ALA A O 1
ATOM 587 N N . ARG A 1 76 ? -4.170 11.664 -6.377 1.00 89.19 76 ARG A N 1
ATOM 588 C CA . ARG A 1 76 ? -4.502 12.614 -5.306 1.00 89.19 76 ARG A CA 1
ATOM 589 C C . ARG A 1 76 ? -3.555 12.412 -4.124 1.00 89.19 76 ARG A C 1
ATOM 591 O O . ARG A 1 76 ? -3.890 11.745 -3.151 1.00 89.19 76 ARG A O 1
ATOM 598 N N . THR A 1 77 ? -2.368 13.009 -4.194 1.00 84.62 77 THR A N 1
ATOM 599 C CA . THR A 1 77 ? -1.318 12.881 -3.162 1.00 84.62 77 THR A CA 1
ATOM 600 C C . THR A 1 77 ? -1.770 13.351 -1.774 1.00 84.62 77 THR A C 1
ATOM 602 O O . THR A 1 77 ? -1.297 12.837 -0.764 1.00 84.62 77 THR A O 1
ATOM 605 N N . GLY A 1 78 ? -2.735 14.275 -1.707 1.00 89.06 78 GLY A N 1
ATOM 606 C CA . GLY A 1 78 ? -3.333 14.731 -0.449 1.00 89.06 78 GLY A CA 1
ATOM 607 C C . GLY A 1 78 ? -4.254 13.704 0.215 1.00 89.06 78 GLY A C 1
ATOM 608 O O . GLY A 1 78 ? -4.454 13.775 1.422 1.00 89.06 78 GLY A O 1
ATOM 609 N N . TYR A 1 79 ? -4.770 12.722 -0.536 1.00 92.06 79 TYR A N 1
ATOM 610 C CA . TYR A 1 79 ? -5.738 11.747 -0.028 1.00 92.06 79 TYR A CA 1
ATOM 611 C C . TYR A 1 79 ? -5.178 10.946 1.148 1.00 92.06 79 TYR A C 1
ATOM 613 O O . TYR A 1 79 ? -5.816 10.862 2.192 1.00 92.06 79 TYR A O 1
ATOM 621 N N . ILE A 1 80 ? -3.966 10.399 1.003 1.00 89.56 80 ILE A N 1
ATOM 622 C CA . ILE A 1 80 ? -3.338 9.601 2.063 1.00 89.56 80 ILE A CA 1
ATOM 623 C C . ILE A 1 80 ? -3.036 10.469 3.290 1.00 89.56 80 ILE A C 1
ATOM 625 O O . ILE A 1 80 ? -3.298 10.039 4.408 1.00 89.56 80 ILE A O 1
ATOM 629 N N . THR A 1 81 ? -2.569 11.707 3.093 1.00 90.44 81 THR A N 1
ATOM 630 C CA . THR A 1 81 ? -2.333 12.663 4.189 1.00 90.44 81 THR A CA 1
ATOM 631 C C . THR A 1 81 ? -3.618 12.965 4.964 1.00 90.44 81 THR A C 1
ATOM 633 O O . THR A 1 81 ? -3.607 12.983 6.189 1.00 90.44 81 THR A O 1
ATOM 636 N N . SER A 1 82 ? -4.741 13.165 4.272 1.00 91.69 82 SER A N 1
ATOM 637 C CA . SER A 1 82 ? -6.038 13.363 4.926 1.00 91.69 82 SER A CA 1
ATOM 638 C C . SER A 1 82 ? -6.553 12.089 5.597 1.00 91.69 82 SER A C 1
ATOM 640 O O . SER A 1 82 ? -7.141 12.165 6.669 1.00 91.69 82 SER A O 1
ATOM 642 N N . LEU A 1 83 ? -6.324 10.920 4.993 1.00 91.75 83 LEU A N 1
ATOM 643 C CA . LEU A 1 83 ? -6.766 9.633 5.523 1.00 91.75 83 LEU A CA 1
ATOM 644 C C . LEU A 1 83 ? -6.095 9.298 6.856 1.00 91.75 83 LEU A C 1
ATOM 646 O O . LEU A 1 83 ? -6.780 8.867 7.773 1.00 91.75 83 LEU A O 1
ATOM 650 N N . ILE A 1 84 ? -4.778 9.480 6.977 1.00 90.56 84 ILE A N 1
ATOM 651 C CA . ILE A 1 84 ? -4.057 9.151 8.219 1.00 90.56 84 ILE A CA 1
ATOM 652 C C . ILE A 1 84 ? -4.470 10.053 9.394 1.00 90.56 84 ILE A C 1
ATOM 654 O O . ILE A 1 84 ? -4.421 9.615 10.546 1.00 90.56 84 ILE A O 1
ATOM 658 N N . ASP A 1 85 ? -4.906 11.280 9.091 1.00 91.44 85 ASP A N 1
ATOM 659 C CA . ASP A 1 85 ? -5.396 12.275 10.051 1.00 91.44 85 ASP A CA 1
ATOM 660 C C . ASP A 1 85 ? -6.915 12.131 10.318 1.00 91.44 85 ASP A C 1
ATOM 662 O O . ASP A 1 85 ? -7.424 12.728 11.264 1.00 91.44 85 ASP A O 1
ATOM 666 N N . LEU A 1 86 ? -7.644 11.326 9.530 1.00 92.69 86 LEU A N 1
ATOM 667 C CA . LEU A 1 86 ? -9.081 11.094 9.702 1.00 92.69 86 LEU A CA 1
ATOM 668 C C . LEU A 1 86 ? -9.363 10.441 11.059 1.00 92.69 86 LEU A C 1
ATOM 670 O O . LEU A 1 86 ? -8.790 9.404 11.387 1.00 92.69 86 LEU A O 1
ATOM 674 N N . GLU A 1 87 ? -10.295 11.001 11.825 1.00 92.69 87 GLU A N 1
ATOM 675 C CA . GLU A 1 87 ? -10.709 10.421 13.100 1.00 92.69 87 GLU A CA 1
ATOM 676 C C . GLU A 1 87 ? -11.827 9.391 12.923 1.00 92.69 87 GLU A C 1
ATOM 678 O O . GLU A 1 87 ? -12.887 9.675 12.364 1.00 92.69 87 GLU A O 1
ATOM 683 N N . ILE A 1 88 ? -11.615 8.194 13.471 1.00 87.94 88 ILE A N 1
ATOM 684 C CA . ILE A 1 88 ? -12.623 7.138 13.564 1.00 87.94 88 ILE A CA 1
ATOM 685 C C . ILE A 1 88 ? -12.807 6.777 15.037 1.00 87.94 88 ILE A C 1
ATOM 687 O O . ILE A 1 88 ? -11.891 6.299 15.719 1.00 87.94 88 ILE A O 1
ATOM 691 N N . SER A 1 89 ? -14.019 7.030 15.539 1.00 87.69 89 SER A N 1
ATOM 692 C CA . SER A 1 89 ? -14.385 6.822 16.945 1.00 87.69 89 SER A CA 1
ATOM 693 C C . SER A 1 89 ? -13.397 7.503 17.909 1.00 87.69 89 SER A C 1
ATOM 695 O O . SER A 1 89 ? -12.899 6.870 18.841 1.00 87.69 89 SER A O 1
ATOM 697 N N . GLY A 1 90 ? -13.069 8.772 17.634 1.00 89.88 90 GLY A N 1
ATOM 698 C CA . GLY A 1 90 ? -12.242 9.627 18.495 1.00 89.88 90 GLY A CA 1
ATOM 699 C C . GLY A 1 90 ? -10.737 9.349 18.469 1.00 89.88 90 GLY A C 1
ATOM 700 O O . GLY A 1 90 ? -10.038 9.789 19.376 1.00 89.88 90 GLY A O 1
ATOM 701 N N . LYS A 1 91 ? -10.232 8.594 17.484 1.00 89.38 91 LYS A N 1
ATOM 702 C CA . LYS A 1 91 ? -8.789 8.406 17.268 1.00 89.38 91 LYS A CA 1
ATOM 703 C C . LYS A 1 91 ? -8.433 8.527 15.786 1.00 89.38 91 LYS A C 1
ATOM 705 O O . LYS A 1 91 ? -9.194 7.995 14.971 1.00 89.38 91 LYS A O 1
ATOM 710 N N . PRO A 1 92 ? -7.290 9.137 15.429 1.00 92.12 92 PRO A N 1
ATOM 711 C CA . PRO A 1 92 ? -6.779 9.127 14.063 1.00 92.12 92 PRO A CA 1
ATOM 712 C C . PRO A 1 92 ? -6.603 7.705 13.518 1.00 92.12 92 PRO A C 1
ATOM 714 O O . PRO A 1 92 ? -6.195 6.799 14.249 1.00 92.12 92 PRO A O 1
ATOM 717 N N . VAL A 1 93 ? -6.853 7.514 12.221 1.00 91.12 93 VAL A N 1
ATOM 718 C CA . VAL A 1 93 ? -6.646 6.236 11.519 1.00 91.12 93 VAL A CA 1
ATOM 719 C C . VAL A 1 93 ? -5.241 5.687 11.760 1.00 91.12 93 VAL A C 1
ATOM 721 O O . VAL A 1 93 ? -5.093 4.497 12.020 1.00 91.12 93 VAL A O 1
ATOM 724 N N . LEU A 1 94 ? -4.213 6.537 11.729 1.00 89.31 94 LEU A N 1
ATOM 725 C CA . LEU A 1 94 ? -2.833 6.089 11.913 1.00 89.31 94 LEU A CA 1
ATOM 726 C C . LEU A 1 94 ? -2.587 5.439 13.283 1.00 89.31 94 LEU A C 1
ATOM 728 O O . LEU A 1 94 ? -1.885 4.440 13.368 1.00 89.31 94 LEU A O 1
ATOM 732 N N . GLU A 1 95 ? -3.208 5.959 14.342 1.00 87.31 95 GLU A N 1
ATOM 733 C CA . GLU A 1 95 ? -3.096 5.396 15.696 1.00 87.31 95 GLU A CA 1
ATOM 734 C C . GLU A 1 95 ? -3.870 4.086 15.862 1.00 87.31 95 GLU A C 1
ATOM 736 O O . GLU A 1 95 ? -3.625 3.333 16.798 1.00 87.31 95 GLU A O 1
ATOM 741 N N . ARG A 1 96 ? -4.832 3.811 14.977 1.00 83.62 96 ARG A N 1
ATOM 742 C CA . ARG A 1 96 ? -5.586 2.548 14.953 1.00 83.62 96 ARG A CA 1
ATOM 743 C C . ARG A 1 96 ? -4.833 1.428 14.228 1.00 83.62 96 ARG A C 1
ATOM 745 O O . ARG A 1 96 ? -5.235 0.272 14.350 1.00 83.62 96 ARG A O 1
ATOM 752 N N . LEU A 1 97 ? -3.814 1.784 13.444 1.00 81.25 97 LEU A N 1
ATOM 753 C CA . LEU A 1 97 ? -2.979 0.871 12.657 1.00 81.25 97 LEU A CA 1
ATOM 754 C C . LEU A 1 97 ? -1.655 0.507 13.355 1.00 81.25 97 LEU A C 1
ATOM 756 O O . LEU A 1 97 ? -0.963 -0.383 12.863 1.00 81.25 97 LEU A O 1
ATOM 760 N N . ALA A 1 98 ? -1.306 1.205 14.442 1.00 66.88 98 ALA A N 1
ATOM 761 C CA . ALA A 1 98 ? -0.075 1.030 15.216 1.00 66.88 98 ALA A CA 1
ATOM 762 C C . ALA A 1 98 ? -0.251 0.083 16.412 1.00 66.88 98 ALA A C 1
ATOM 764 O O . ALA A 1 98 ? -1.367 0.041 16.982 1.00 66.88 98 ALA A O 1
#